Protein AF-A0A1Q5GGA0-F1 (afdb_monomer_lite)

pLDDT: mean 78.62, std 16.8, range [43.0, 96.81]

Sequence (115 aa):
MSMTIKVYEVDRYGRTRVVRPKAEVVPAETVELSAEFPACRCDRCKGGGVTAQSRPQPIPAVANPGSGWCHWHKGPSGTTVLIEIVDQGSDPGTALYACAPCREQRRLVSYGERP

Secondary structure (DSSP, 8-state):
--EEEEEEEE-TT--EEEEEEEEEEPPPSS--GGGSPPPP-STTTTTTTT-GGGS-------S-TTSSEETTTTEE-TT-EEEEEE--SSS-PEEEEE-HHHHHHHTPPPGGG--

Foldseek 3Di:
DWDWDFDWDADPVRDIDTPGRTDTDDDDPDDDPVPDDDQDPDPVPVVPVDDVVPPPDPPPPPPDPPFFAAPPVGDGDPAWAFQDFADPDPDRTDTHIHGPVRCVVVVGDGPVRDD

Radius of gyration: 22.51 Å; chains: 1; bounding box: 45×37×59 Å

Structure (mmCIF, N/CA/C/O backbone):
data_AF-A0A1Q5GGA0-F1
#
_entry.id   AF-A0A1Q5GGA0-F1
#
loop_
_atom_site.group_PDB
_atom_site.id
_atom_site.type_symbol
_atom_site.label_atom_id
_atom_site.label_alt_id
_atom_site.label_comp_id
_atom_site.label_asym_id
_atom_site.label_entity_id
_atom_site.label_seq_id
_atom_site.pdbx_PDB_ins_code
_atom_site.Cartn_x
_atom_site.Cartn_y
_atom_site.Cartn_z
_atom_site.occupancy
_atom_site.B_iso_or_equiv
_atom_site.auth_seq_id
_atom_site.auth_comp_id
_atom_site.auth_asym_id
_atom_site.auth_atom_id
_atom_site.pdbx_PDB_model_num
ATOM 1 N N . MET A 1 1 ? 18.691 14.814 -22.028 1.00 73.44 1 MET A N 1
ATOM 2 C CA . MET A 1 1 ? 19.158 14.388 -20.689 1.00 73.44 1 MET A CA 1
ATOM 3 C C . MET A 1 1 ? 19.093 12.870 -20.664 1.00 73.44 1 MET A C 1
ATOM 5 O O . MET A 1 1 ? 18.022 12.350 -20.944 1.00 73.44 1 MET A O 1
ATOM 9 N N . SER A 1 2 ? 20.204 12.160 -20.447 1.00 80.94 2 SER A N 1
ATOM 10 C CA . SER A 1 2 ? 20.160 10.695 -20.339 1.00 80.94 2 SER A CA 1
ATOM 11 C C . SER A 1 2 ? 19.514 10.300 -19.009 1.00 80.94 2 SER A C 1
ATOM 13 O O . SER A 1 2 ? 19.821 10.879 -17.965 1.00 80.94 2 SER A O 1
ATOM 15 N N . MET A 1 3 ? 18.583 9.346 -19.044 1.00 92.00 3 MET A N 1
ATOM 16 C CA . MET A 1 3 ? 18.023 8.753 -17.832 1.00 92.00 3 MET A CA 1
ATOM 17 C C . MET A 1 3 ? 18.823 7.503 -17.487 1.00 92.00 3 MET A C 1
ATOM 19 O O . MET A 1 3 ? 19.258 6.765 -18.371 1.00 92.00 3 MET A O 1
ATOM 23 N N . THR A 1 4 ? 19.029 7.258 -16.194 1.00 94.88 4 THR A N 1
ATOM 24 C CA . THR A 1 4 ? 19.697 6.040 -15.733 1.00 94.88 4 THR A CA 1
ATOM 25 C C . THR A 1 4 ? 18.821 5.259 -14.780 1.00 94.88 4 THR A C 1
ATOM 27 O O . THR A 1 4 ? 18.211 5.844 -13.887 1.00 94.88 4 THR A O 1
ATOM 30 N N . ILE A 1 5 ? 18.822 3.939 -14.924 1.00 93.38 5 ILE A N 1
ATOM 31 C CA . ILE A 1 5 ? 18.159 3.014 -14.010 1.00 93.38 5 ILE A CA 1
ATOM 32 C C . ILE A 1 5 ? 19.190 2.149 -13.286 1.00 93.38 5 ILE A C 1
ATOM 34 O O . ILE A 1 5 ? 20.255 1.831 -13.819 1.00 93.38 5 ILE A O 1
ATOM 38 N N . LYS A 1 6 ? 18.867 1.749 -12.057 1.00 95.75 6 LYS A N 1
ATOM 39 C CA . LYS A 1 6 ? 19.612 0.741 -11.304 1.00 95.75 6 LYS A CA 1
ATOM 40 C C . LYS A 1 6 ? 18.887 -0.596 -11.422 1.00 95.75 6 LYS A C 1
ATOM 42 O O . LYS A 1 6 ? 17.699 -0.678 -11.124 1.00 95.75 6 LYS A O 1
ATOM 47 N N . VAL A 1 7 ? 19.591 -1.629 -11.875 1.00 95.56 7 VAL A N 1
ATOM 48 C CA . VAL A 1 7 ? 19.014 -2.956 -12.125 1.00 95.56 7 VAL A CA 1
ATOM 49 C C . VAL A 1 7 ? 19.303 -3.868 -10.944 1.00 95.56 7 VAL A C 1
ATOM 51 O O . VAL A 1 7 ? 20.464 -4.047 -10.556 1.00 95.56 7 VAL A O 1
ATOM 54 N N . TYR A 1 8 ? 18.241 -4.461 -10.411 1.00 96.44 8 TYR A N 1
ATOM 5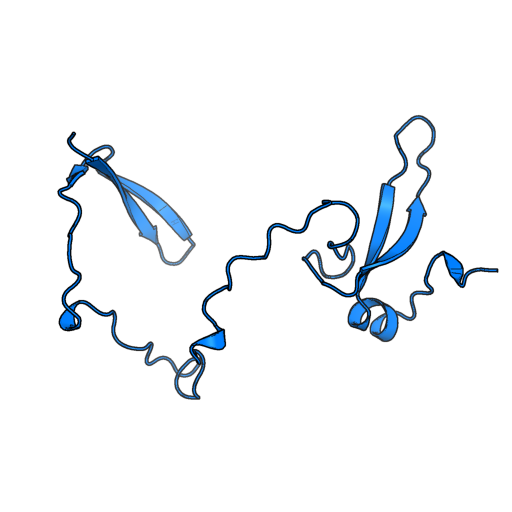5 C CA . TYR A 1 8 ? 18.278 -5.405 -9.304 1.00 96.44 8 TYR A CA 1
ATOM 56 C C . TYR A 1 8 ? 17.822 -6.783 -9.778 1.00 96.44 8 TYR A C 1
ATOM 58 O O . TYR A 1 8 ? 16.902 -6.896 -10.585 1.00 96.44 8 TYR A O 1
ATOM 66 N N . GLU A 1 9 ? 18.451 -7.817 -9.241 1.00 93.75 9 GLU A N 1
ATOM 67 C CA . GLU A 1 9 ? 17.939 -9.181 -9.237 1.00 93.75 9 GLU A CA 1
ATOM 68 C C . GLU A 1 9 ? 17.236 -9.404 -7.900 1.00 93.75 9 GLU A C 1
ATOM 70 O O . GLU A 1 9 ? 17.752 -9.000 -6.853 1.00 93.75 9 GLU A O 1
ATOM 75 N N . VAL A 1 10 ? 16.049 -10.003 -7.938 1.00 95.38 10 VAL A N 1
ATOM 76 C CA . VAL A 1 10 ? 15.249 -10.301 -6.748 1.00 95.38 10 VAL A CA 1
ATOM 77 C C . VAL A 1 10 ? 14.990 -11.798 -6.720 1.00 95.38 10 VAL A C 1
ATOM 79 O O . VAL A 1 10 ? 14.446 -12.346 -7.677 1.00 95.38 10 VAL A O 1
ATOM 82 N N . ASP A 1 11 ? 15.400 -12.462 -5.640 1.00 92.50 11 ASP A N 1
ATOM 83 C CA . ASP A 1 11 ? 15.169 -13.895 -5.478 1.00 92.50 11 ASP A CA 1
ATOM 84 C C . ASP A 1 11 ? 13.739 -14.209 -4.997 1.00 92.50 11 ASP A C 1
ATOM 86 O O . ASP A 1 11 ? 12.942 -13.331 -4.655 1.00 92.50 11 ASP A O 1
ATOM 90 N N . ARG A 1 12 ? 13.409 -15.504 -4.925 1.00 87.94 12 ARG A N 1
ATOM 91 C CA . ARG A 1 12 ? 12.099 -15.995 -4.458 1.00 87.94 12 ARG A CA 1
ATOM 92 C C . ARG A 1 12 ? 11.766 -15.661 -2.995 1.00 87.94 12 ARG A C 1
ATOM 94 O O . ARG A 1 12 ? 10.629 -15.876 -2.583 1.00 87.94 12 ARG A O 1
ATOM 101 N N . TYR A 1 13 ? 12.741 -15.216 -2.206 1.00 92.00 13 TYR A N 1
ATOM 102 C CA . TYR A 1 13 ? 12.587 -14.814 -0.806 1.00 92.00 13 TYR A CA 1
ATOM 103 C C . TYR A 1 13 ? 12.558 -13.285 -0.653 1.00 92.00 13 TYR A C 1
ATOM 105 O O . TYR A 1 13 ? 12.510 -12.787 0.471 1.00 92.00 13 TYR A O 1
ATOM 113 N N . GLY A 1 14 ? 12.584 -12.540 -1.763 1.00 88.62 14 GLY A N 1
ATOM 114 C CA . GLY A 1 14 ? 12.571 -11.081 -1.773 1.00 88.62 14 GLY A CA 1
ATOM 115 C C . GLY A 1 14 ? 13.928 -10.441 -1.482 1.00 88.62 14 GLY A C 1
ATOM 116 O O . GLY A 1 14 ? 13.987 -9.233 -1.256 1.00 88.62 14 GLY A O 1
ATOM 117 N N . ARG A 1 15 ? 15.029 -11.203 -1.480 1.00 93.50 15 ARG A N 1
ATOM 118 C CA . ARG A 1 15 ? 16.369 -10.628 -1.311 1.00 93.50 15 ARG A CA 1
ATOM 119 C C . ARG A 1 15 ? 16.808 -9.990 -2.619 1.00 93.50 15 ARG A C 1
ATOM 121 O O . ARG A 1 15 ? 16.735 -10.606 -3.680 1.00 93.50 15 ARG A O 1
ATOM 128 N N . THR A 1 16 ? 17.284 -8.754 -2.531 1.00 96.81 16 THR A N 1
ATOM 129 C CA . THR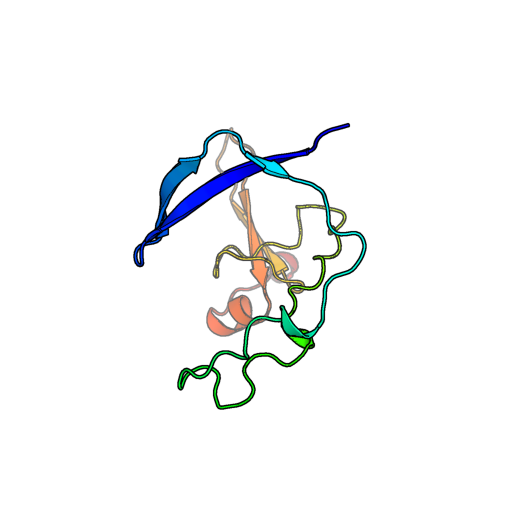 A 1 16 ? 17.714 -7.964 -3.686 1.00 96.81 16 THR A CA 1
ATOM 130 C C . THR A 1 16 ? 19.233 -7.967 -3.818 1.00 96.81 16 THR A C 1
ATOM 132 O O . THR A 1 16 ? 19.937 -7.671 -2.850 1.00 96.81 16 THR A O 1
ATOM 135 N N . ARG A 1 17 ? 19.746 -8.182 -5.028 1.00 96.56 17 ARG A N 1
ATOM 136 C CA . ARG A 1 17 ? 21.155 -7.987 -5.390 1.00 96.56 17 ARG A CA 1
ATOM 137 C C . ARG A 1 17 ? 21.253 -6.960 -6.511 1.00 96.56 17 ARG A C 1
ATOM 139 O O . ARG A 1 17 ? 20.532 -7.041 -7.498 1.00 96.56 17 ARG A O 1
ATOM 146 N N . VAL A 1 18 ? 22.153 -5.986 -6.382 1.00 96.50 18 VAL A N 1
ATOM 147 C CA . VAL A 1 18 ? 22.414 -5.032 -7.470 1.00 96.50 18 VAL A CA 1
ATOM 148 C C . VAL A 1 18 ? 23.183 -5.749 -8.574 1.00 96.50 18 VAL A C 1
ATOM 150 O O . VAL A 1 18 ? 24.291 -6.225 -8.338 1.00 96.50 18 VAL A O 1
ATOM 153 N N . VAL A 1 19 ? 22.609 -5.792 -9.774 1.00 96.19 19 VAL A N 1
ATOM 154 C CA . VAL A 1 19 ? 23.261 -6.352 -10.967 1.00 96.19 19 VAL A CA 1
ATOM 155 C C . VAL A 1 19 ? 23.951 -5.247 -11.755 1.00 96.19 19 VAL A C 1
ATOM 157 O O . VAL A 1 19 ? 25.080 -5.419 -12.205 1.00 96.19 19 VAL A O 1
ATOM 160 N N . ARG A 1 20 ? 23.299 -4.084 -11.901 1.00 95.25 20 ARG A N 1
ATOM 161 C CA . ARG A 1 20 ? 23.888 -2.902 -12.550 1.00 95.25 20 ARG A CA 1
ATOM 162 C C . ARG A 1 20 ? 23.577 -1.646 -11.740 1.00 95.25 20 ARG A C 1
ATOM 164 O O . ARG A 1 20 ? 22.407 -1.276 -11.659 1.00 95.25 20 ARG A O 1
ATOM 171 N N . PRO A 1 21 ? 24.581 -0.978 -11.146 1.00 93.81 21 PRO A N 1
ATOM 172 C CA . PRO A 1 21 ? 24.358 0.206 -10.317 1.00 93.81 21 PRO A CA 1
ATOM 173 C C . PRO A 1 21 ? 23.878 1.417 -11.127 1.00 93.81 21 PRO A C 1
ATOM 175 O O . PRO A 1 21 ? 23.123 2.230 -10.601 1.00 93.81 21 PRO A O 1
ATOM 178 N N . LYS A 1 22 ? 24.290 1.517 -12.395 1.00 94.88 22 LYS A N 1
ATOM 179 C CA . LYS A 1 22 ? 23.909 2.578 -13.326 1.00 94.88 22 LYS A CA 1
ATOM 180 C C . LYS A 1 22 ? 23.815 1.987 -14.731 1.00 94.88 22 LYS A C 1
ATOM 182 O O . LYS A 1 22 ? 24.803 1.469 -15.241 1.00 94.88 22 LYS A O 1
ATOM 187 N N . ALA A 1 23 ? 22.634 2.033 -15.329 1.00 93.19 23 ALA A N 1
ATOM 188 C CA . ALA A 1 23 ? 22.389 1.635 -16.707 1.00 93.19 23 ALA A CA 1
ATOM 189 C C . ALA A 1 23 ? 21.712 2.800 -17.422 1.00 93.19 23 ALA A C 1
ATOM 191 O O . ALA A 1 23 ? 20.665 3.263 -16.973 1.00 93.19 23 ALA A O 1
ATOM 192 N N . GLU A 1 24 ? 22.324 3.298 -18.491 1.00 92.69 24 GLU A N 1
ATOM 193 C CA . GLU A 1 24 ? 21.697 4.322 -19.323 1.00 92.69 24 GLU A CA 1
ATOM 194 C C . GLU A 1 24 ? 20.528 3.715 -20.093 1.00 92.69 24 GLU A C 1
ATOM 196 O O . GLU A 1 24 ? 20.621 2.601 -20.611 1.00 92.69 24 GLU A O 1
ATOM 201 N N . VAL A 1 25 ? 19.412 4.437 -20.125 1.00 91.44 25 VAL A N 1
ATOM 202 C CA . VAL A 1 25 ? 18.186 4.011 -20.795 1.00 91.44 25 VAL A CA 1
ATOM 203 C C . VAL A 1 25 ? 17.585 5.169 -21.575 1.00 91.44 25 VAL A C 1
ATOM 205 O O . VAL A 1 25 ? 17.626 6.325 -21.147 1.00 91.44 25 VAL A O 1
ATOM 208 N N . VAL A 1 26 ? 17.000 4.832 -22.719 1.00 89.81 26 VAL A N 1
ATOM 209 C CA . VAL A 1 26 ? 16.164 5.738 -23.501 1.00 89.81 26 VAL A CA 1
ATOM 210 C C . VAL A 1 26 ? 14.714 5.448 -23.111 1.00 89.81 26 VAL A C 1
ATOM 212 O O . VAL A 1 26 ? 14.276 4.308 -23.284 1.00 89.81 26 VAL A O 1
ATOM 215 N N . PRO A 1 27 ? 13.975 6.412 -22.533 1.00 83.94 27 PRO A N 1
ATOM 216 C CA . PRO A 1 27 ? 12.555 6.231 -22.258 1.00 83.94 27 PRO A CA 1
ATOM 217 C C . PRO A 1 27 ? 11.802 5.926 -23.553 1.00 83.94 27 PRO A C 1
ATOM 219 O O . PRO A 1 27 ? 11.980 6.623 -24.549 1.00 83.94 27 PRO A O 1
ATOM 222 N N . ALA A 1 28 ? 10.973 4.887 -23.540 1.00 83.44 28 ALA A N 1
ATOM 223 C CA . ALA A 1 28 ? 10.104 4.590 -24.668 1.00 83.44 28 ALA A CA 1
ATOM 224 C C . ALA A 1 28 ? 8.958 5.612 -24.714 1.00 83.44 28 ALA A C 1
ATOM 226 O O . ALA A 1 28 ? 8.289 5.829 -23.703 1.00 83.44 28 ALA A O 1
ATOM 227 N N . GLU A 1 29 ? 8.728 6.224 -25.876 1.00 84.69 29 GLU A N 1
ATOM 228 C CA . GLU A 1 29 ? 7.597 7.140 -26.090 1.00 84.69 29 GLU A CA 1
ATOM 229 C C . GLU A 1 29 ? 6.273 6.376 -26.224 1.00 84.69 29 GLU A C 1
ATOM 231 O O . GLU A 1 29 ? 5.224 6.842 -25.780 1.00 84.69 29 GLU A O 1
ATOM 236 N N . THR A 1 30 ? 6.333 5.163 -26.777 1.00 85.31 30 THR A N 1
ATOM 237 C CA . THR A 1 30 ? 5.205 4.244 -26.922 1.00 85.31 30 THR A CA 1
ATOM 238 C C . THR A 1 30 ? 5.613 2.846 -26.475 1.00 85.31 30 THR A C 1
ATOM 240 O O . THR A 1 30 ? 6.740 2.406 -26.703 1.00 85.31 30 THR A O 1
ATOM 243 N N . VAL A 1 31 ? 4.694 2.133 -25.825 1.00 83.06 31 VAL A N 1
ATOM 244 C CA . VAL A 1 31 ? 4.893 0.733 -25.436 1.00 83.06 31 VAL A CA 1
ATOM 245 C C . VAL A 1 31 ? 4.150 -0.141 -26.436 1.00 83.06 31 VAL A C 1
ATOM 247 O O . VAL A 1 31 ? 2.940 -0.001 -26.595 1.00 83.06 31 VAL A O 1
ATOM 250 N N . GLU A 1 32 ? 4.871 -1.042 -27.099 1.00 80.94 32 GLU A N 1
ATOM 251 C CA . GLU A 1 32 ? 4.265 -2.069 -27.946 1.00 80.94 32 GLU A CA 1
ATOM 252 C C . GLU A 1 32 ? 3.352 -2.960 -27.098 1.00 80.94 32 GLU A C 1
ATOM 254 O O . GLU A 1 32 ? 3.785 -3.510 -26.085 1.00 80.94 32 GLU A O 1
ATOM 259 N N . LEU A 1 33 ? 2.096 -3.147 -27.513 1.00 76.00 33 LEU A N 1
ATOM 260 C CA . LEU A 1 33 ? 1.128 -3.969 -26.770 1.00 76.00 33 LEU A CA 1
ATOM 261 C C . LEU A 1 33 ? 1.595 -5.423 -26.615 1.00 76.00 33 LEU A C 1
ATOM 263 O O . LEU A 1 33 ? 1.269 -6.087 -25.638 1.00 76.00 33 LEU A O 1
ATOM 267 N N . SER A 1 34 ? 2.422 -5.917 -27.537 1.00 76.38 34 SER A N 1
ATOM 268 C CA . SER A 1 34 ? 3.034 -7.243 -27.432 1.00 76.38 34 SER A CA 1
ATOM 269 C C . SER A 1 34 ? 4.063 -7.368 -26.302 1.00 76.38 34 SER A C 1
ATOM 271 O O . SER A 1 34 ? 4.452 -8.484 -25.970 1.00 76.38 34 SER A O 1
ATOM 273 N N . ALA A 1 35 ? 4.528 -6.254 -25.725 1.00 76.88 35 ALA A N 1
ATOM 274 C CA . ALA A 1 35 ? 5.391 -6.240 -24.544 1.00 76.88 35 ALA A CA 1
ATOM 275 C C . ALA A 1 35 ? 4.598 -6.382 -23.230 1.00 76.88 35 ALA A C 1
ATOM 277 O O . ALA A 1 35 ? 5.195 -6.394 -22.150 1.00 76.88 35 ALA A O 1
ATOM 278 N N . GLU A 1 36 ? 3.267 -6.484 -23.298 1.00 80.06 36 GLU A N 1
ATOM 279 C CA . GLU A 1 36 ? 2.438 -6.740 -22.130 1.00 80.06 36 GLU A CA 1
ATOM 280 C C . GLU A 1 36 ? 2.776 -8.113 -21.536 1.00 80.06 36 GLU A C 1
ATOM 282 O O . GLU A 1 36 ? 2.789 -9.142 -22.218 1.00 80.06 36 GLU A O 1
ATOM 287 N N . PHE A 1 37 ? 3.086 -8.128 -20.237 1.00 77.56 37 PHE A N 1
ATOM 288 C CA . PHE A 1 37 ? 3.346 -9.376 -19.534 1.00 77.56 37 PHE A CA 1
ATOM 289 C C . PHE A 1 37 ? 2.107 -10.271 -19.623 1.00 77.56 37 PHE A C 1
ATOM 291 O O . PHE A 1 37 ? 0.997 -9.805 -19.351 1.00 77.56 37 PHE A O 1
ATOM 298 N N . PRO A 1 38 ? 2.270 -11.563 -19.962 1.00 74.25 38 PRO A N 1
ATOM 299 C CA . PRO A 1 38 ? 1.134 -12.453 -20.088 1.00 74.25 38 PRO A CA 1
ATOM 300 C C . PRO A 1 38 ? 0.384 -12.522 -18.761 1.00 74.25 38 PRO A C 1
ATOM 302 O O . PRO A 1 38 ? 0.990 -12.554 -17.686 1.00 74.25 38 PRO A O 1
ATOM 305 N N . ALA A 1 39 ? -0.944 -12.602 -18.845 1.00 74.38 39 ALA A N 1
ATOM 306 C CA . ALA A 1 39 ? -1.774 -12.803 -17.670 1.00 74.38 39 ALA A CA 1
ATOM 307 C C . ALA A 1 39 ? -1.267 -14.009 -16.859 1.00 74.38 39 ALA A C 1
ATOM 309 O O . ALA A 1 39 ? -0.960 -15.073 -17.410 1.00 74.38 39 ALA A O 1
ATOM 310 N N . CYS A 1 40 ? -1.168 -13.832 -15.541 1.00 74.31 40 CYS A N 1
ATOM 311 C CA . CYS A 1 40 ? -0.685 -14.869 -14.640 1.00 74.31 40 CYS A CA 1
ATOM 312 C C . CYS A 1 40 ? -1.545 -16.139 -14.767 1.00 74.31 40 CYS A C 1
ATOM 314 O O . CYS A 1 40 ? -2.762 -16.093 -14.590 1.00 74.31 40 CYS A O 1
ATOM 316 N N . ARG A 1 41 ? -0.909 -17.285 -15.049 1.00 75.56 41 ARG A N 1
ATOM 317 C CA . ARG A 1 41 ? -1.585 -18.578 -15.279 1.00 75.56 41 ARG A CA 1
ATOM 318 C C . ARG A 1 41 ? -1.644 -19.491 -14.049 1.00 75.56 41 ARG A C 1
ATOM 320 O O . ARG A 1 41 ? -1.998 -20.660 -14.185 1.00 75.56 41 ARG A O 1
ATOM 327 N N . CYS A 1 42 ? -1.261 -19.016 -12.864 1.00 79.19 42 CYS A N 1
ATOM 328 C CA . CYS A 1 42 ? -1.303 -19.843 -11.656 1.00 79.19 42 CYS A CA 1
ATOM 329 C C . CYS A 1 42 ? -2.749 -20.081 -11.189 1.00 79.19 42 CYS A C 1
ATOM 331 O O . CYS A 1 42 ? -3.640 -19.278 -11.472 1.00 79.19 42 CYS A O 1
ATOM 333 N N . ASP A 1 43 ? -2.987 -21.154 -10.432 1.00 75.50 43 ASP A N 1
ATOM 334 C CA . ASP A 1 43 ? -4.337 -21.519 -9.966 1.00 75.50 43 ASP A CA 1
ATOM 335 C C . ASP A 1 43 ? -4.997 -20.426 -9.115 1.00 75.50 43 ASP A C 1
ATOM 337 O O . ASP A 1 43 ? -6.215 -20.279 -9.124 1.00 75.50 43 ASP A O 1
ATOM 341 N N . ARG A 1 44 ? -4.189 -19.577 -8.468 1.00 69.69 44 ARG A N 1
ATOM 342 C CA . ARG A 1 44 ? -4.659 -18.398 -7.729 1.00 69.69 44 ARG A CA 1
ATOM 343 C C . ARG A 1 44 ? -5.267 -17.318 -8.634 1.00 69.69 44 ARG A C 1
ATOM 345 O O . ARG A 1 44 ? -6.138 -16.582 -8.186 1.00 69.69 44 ARG A O 1
ATOM 352 N N . CYS A 1 45 ? -4.813 -17.204 -9.882 1.00 72.75 45 CYS A N 1
ATOM 353 C CA . CYS A 1 45 ? -5.231 -16.159 -10.824 1.00 72.75 45 CYS A CA 1
ATOM 354 C C . CYS A 1 45 ? -6.214 -16.655 -11.900 1.00 72.75 45 CYS A C 1
ATOM 356 O O . CYS A 1 45 ? -6.925 -15.830 -12.476 1.00 72.75 45 CYS A O 1
ATOM 358 N N . LYS A 1 46 ? -6.315 -17.976 -12.133 1.00 69.50 46 LYS A N 1
ATOM 359 C CA . LYS A 1 46 ? -7.191 -18.604 -13.150 1.00 69.50 46 LYS A CA 1
ATOM 360 C C . LYS A 1 46 ? -8.687 -18.253 -13.033 1.00 69.50 46 LYS A C 1
ATOM 362 O O . LYS A 1 46 ? -9.405 -18.404 -14.011 1.00 69.50 46 LYS A O 1
ATOM 367 N N . GLY A 1 47 ? -9.155 -17.768 -11.879 1.00 57.47 47 GLY A N 1
ATOM 368 C CA . GLY A 1 47 ? -10.559 -17.408 -11.620 1.00 57.47 47 GLY A CA 1
ATOM 369 C C . GLY A 1 47 ? -10.935 -15.934 -11.830 1.00 57.47 47 GLY A C 1
ATOM 370 O O . GLY A 1 47 ? -11.971 -15.514 -11.329 1.00 57.47 47 GLY A O 1
ATOM 371 N N . GLY A 1 48 ? -10.110 -15.129 -12.513 1.00 55.91 48 GLY A N 1
ATOM 372 C CA . GLY A 1 48 ? -10.400 -13.700 -12.741 1.00 55.91 48 GLY A CA 1
ATOM 373 C C . GLY A 1 48 ? -9.793 -12.757 -11.696 1.00 55.91 48 GLY A C 1
ATOM 374 O O . GLY A 1 48 ? -10.332 -11.692 -11.410 1.00 55.91 48 GLY A O 1
ATOM 375 N N . GLY A 1 49 ? -8.643 -13.130 -11.132 1.00 54.03 49 GLY A N 1
ATOM 376 C CA . GLY A 1 49 ? -7.976 -12.393 -10.056 1.00 54.03 49 GLY A CA 1
ATOM 377 C C . GLY A 1 49 ? -7.212 -11.130 -10.462 1.00 54.03 49 GLY A C 1
ATOM 378 O O . GLY A 1 49 ? -6.295 -10.773 -9.736 1.00 54.03 49 GLY A O 1
ATOM 379 N N . VAL A 1 50 ? -7.547 -10.483 -11.584 1.00 53.78 50 VAL A N 1
ATOM 380 C CA . VAL A 1 50 ? -7.199 -9.077 -11.862 1.00 53.78 50 VAL A CA 1
ATOM 381 C C . VAL A 1 50 ? -8.236 -8.432 -12.791 1.00 53.78 50 VAL A C 1
ATOM 383 O O . VAL A 1 50 ? -7.958 -8.076 -13.932 1.00 53.78 50 VAL A O 1
ATOM 386 N N . THR A 1 51 ? -9.472 -8.234 -12.331 1.00 47.41 51 THR A N 1
ATOM 387 C CA . THR A 1 51 ? -10.294 -7.185 -12.963 1.00 47.41 51 THR A CA 1
ATOM 388 C C . THR A 1 51 ? -9.531 -5.860 -12.868 1.00 47.41 51 THR A C 1
ATOM 390 O O . THR A 1 51 ? -8.870 -5.636 -11.854 1.00 47.41 51 THR A O 1
ATOM 393 N N . ALA A 1 52 ? -9.641 -4.958 -13.849 1.00 48.72 52 ALA A N 1
ATOM 394 C CA . ALA A 1 52 ? -8.995 -3.631 -13.863 1.00 48.72 52 ALA A CA 1
ATOM 395 C C . ALA A 1 52 ? -9.181 -2.793 -12.568 1.00 48.72 52 ALA A C 1
ATOM 397 O O . ALA A 1 52 ? -8.452 -1.835 -12.331 1.00 48.72 52 ALA A O 1
ATOM 398 N N . GLN A 1 53 ? -10.099 -3.206 -11.691 1.00 47.66 53 GLN A N 1
ATOM 399 C CA . GLN A 1 53 ? -10.302 -2.736 -10.317 1.00 47.66 53 GLN A CA 1
ATOM 400 C C . GLN A 1 53 ? -9.188 -3.138 -9.320 1.00 47.66 53 GLN A C 1
ATOM 402 O O . GLN A 1 53 ? -9.238 -2.748 -8.160 1.00 47.66 53 GLN A O 1
ATOM 407 N N . SER A 1 54 ? -8.193 -3.918 -9.755 1.00 44.69 54 SER A N 1
ATOM 408 C CA . SER A 1 54 ? -7.028 -4.348 -8.961 1.00 44.69 54 SER A CA 1
ATOM 409 C C . SER A 1 54 ? -5.724 -3.646 -9.352 1.00 44.69 54 SER A C 1
ATOM 411 O O . SER A 1 54 ? -4.680 -3.927 -8.762 1.00 44.69 54 SER A O 1
ATOM 413 N N . ARG A 1 55 ? -5.772 -2.651 -10.259 1.00 48.25 55 ARG A N 1
ATOM 414 C CA . ARG A 1 55 ? -4.798 -1.554 -10.156 1.00 48.25 55 ARG A CA 1
ATOM 415 C C . ARG A 1 55 ? -4.979 -0.993 -8.744 1.00 48.25 55 ARG A C 1
ATOM 417 O O . ARG A 1 55 ? -6.120 -0.658 -8.416 1.00 48.25 55 ARG A O 1
ATOM 424 N N . PRO A 1 56 ? -3.932 -0.878 -7.904 1.00 47.69 56 PRO A N 1
ATOM 425 C CA . PRO A 1 56 ? -4.037 0.032 -6.779 1.00 47.69 56 PRO A CA 1
ATOM 426 C C . PRO A 1 56 ? -4.429 1.368 -7.404 1.00 47.69 56 PRO A C 1
ATOM 428 O O . PRO A 1 56 ? -3.670 1.935 -8.194 1.00 47.69 56 PRO A O 1
ATOM 431 N N . GLN A 1 57 ? -5.664 1.813 -7.161 1.00 47.25 57 GLN A N 1
ATOM 432 C CA . GLN A 1 57 ? -6.010 3.183 -7.493 1.00 47.25 57 GLN A CA 1
ATOM 433 C C . GLN A 1 57 ? -4.952 4.057 -6.816 1.00 47.25 57 GLN A C 1
ATOM 435 O O . GLN A 1 57 ? -4.499 3.685 -5.723 1.00 47.25 57 GLN A O 1
ATOM 440 N N . PRO A 1 58 ? -4.509 5.169 -7.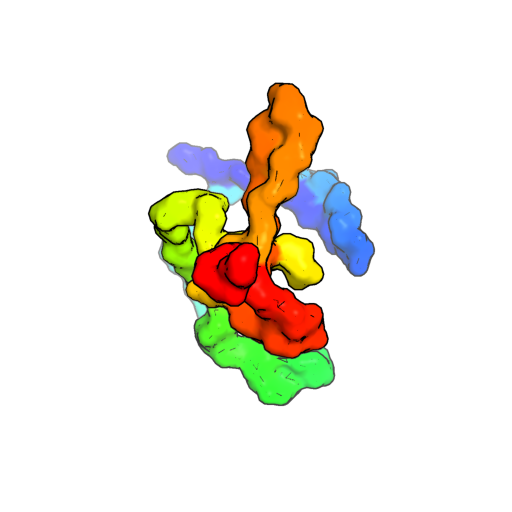432 1.00 47.12 58 PRO A N 1
ATOM 441 C CA . PRO A 1 58 ? -3.788 6.163 -6.664 1.00 47.12 58 PRO A CA 1
ATOM 442 C C . PRO A 1 58 ? -4.661 6.432 -5.448 1.00 47.12 58 PRO A C 1
ATOM 444 O O . PRO A 1 58 ? -5.810 6.855 -5.581 1.00 47.12 58 PRO A O 1
ATOM 447 N N . ILE A 1 59 ? -4.149 6.037 -4.283 1.00 51.66 59 ILE A N 1
ATOM 448 C CA . ILE A 1 59 ? -4.782 6.304 -3.005 1.00 51.66 59 ILE A CA 1
ATOM 449 C C . ILE A 1 59 ? -5.024 7.807 -3.086 1.00 51.66 59 ILE A C 1
ATOM 451 O O . ILE A 1 59 ? -4.034 8.524 -3.291 1.00 51.66 59 ILE A O 1
ATOM 455 N N . PRO A 1 60 ? -6.278 8.304 -3.064 1.00 43.00 60 PRO A N 1
ATOM 456 C CA . PRO A 1 60 ? -6.463 9.737 -2.967 1.00 43.00 60 PRO A CA 1
ATOM 457 C C . PRO A 1 60 ? -5.608 10.129 -1.775 1.00 43.00 60 PRO A C 1
ATOM 459 O O . PRO A 1 60 ? -5.719 9.492 -0.726 1.00 43.00 60 PRO A O 1
ATOM 462 N N . ALA A 1 61 ? -4.652 11.036 -1.984 1.00 49.62 61 ALA A N 1
ATOM 463 C CA . ALA A 1 61 ? -3.836 11.544 -0.903 1.00 49.62 61 ALA A CA 1
ATOM 464 C C . ALA A 1 61 ? -4.838 12.098 0.104 1.00 49.62 61 ALA A C 1
ATOM 466 O O . ALA A 1 61 ? -5.427 13.155 -0.124 1.00 49.62 61 ALA A O 1
ATOM 467 N N . VAL A 1 62 ? -5.154 11.298 1.126 1.00 46.28 62 VAL A N 1
ATOM 468 C CA . VAL A 1 62 ? -6.145 11.663 2.118 1.00 46.28 62 VAL A CA 1
ATOM 469 C C . VAL A 1 62 ? -5.521 12.849 2.810 1.00 46.28 62 VAL A C 1
ATOM 471 O O . VAL A 1 62 ? -4.524 12.732 3.524 1.00 46.28 62 VAL A O 1
ATOM 474 N N . ALA A 1 63 ? -6.091 14.010 2.514 1.00 45.03 63 ALA A N 1
ATOM 475 C CA . ALA A 1 63 ? -5.960 15.177 3.340 1.00 45.03 63 ALA A CA 1
ATOM 476 C C . ALA A 1 63 ? -6.253 14.730 4.783 1.00 45.03 63 ALA A C 1
ATOM 478 O O . ALA A 1 63 ? -7.348 14.260 5.079 1.00 45.03 63 ALA A O 1
ATOM 479 N N . ASN A 1 64 ? -5.236 14.859 5.635 1.00 45.28 64 ASN A N 1
ATOM 480 C CA . ASN A 1 64 ? -5.136 14.471 7.045 1.00 45.28 64 ASN A CA 1
ATOM 481 C C . ASN A 1 64 ? -4.742 13.009 7.373 1.00 45.28 64 ASN A C 1
ATOM 483 O O . ASN A 1 64 ? -5.574 12.105 7.328 1.00 45.28 64 ASN A O 1
ATOM 487 N N . PRO A 1 65 ? -3.506 12.777 7.867 1.00 45.31 65 PRO A N 1
ATOM 488 C CA . PRO A 1 65 ? -3.025 11.466 8.324 1.00 45.31 65 PRO A CA 1
ATOM 489 C C . PRO A 1 65 ? -3.603 10.986 9.677 1.00 45.31 65 PRO A C 1
ATOM 491 O O . PRO A 1 65 ? -3.106 10.013 10.236 1.00 45.31 65 PRO A O 1
ATOM 494 N N . GLY A 1 66 ? -4.648 11.625 10.217 1.00 49.56 66 GLY A N 1
ATOM 495 C CA . GLY A 1 66 ? -5.195 11.301 11.544 1.00 49.56 66 GLY A CA 1
ATOM 496 C C . GLY A 1 66 ? -6.349 10.288 11.579 1.00 49.56 66 GLY A C 1
ATOM 497 O O . GLY A 1 66 ? -6.610 9.711 12.627 1.00 49.56 66 GLY A O 1
ATOM 498 N N . SER A 1 67 ? -7.060 10.050 10.472 1.00 59.62 67 SER A N 1
ATOM 499 C CA . SER A 1 67 ? -8.385 9.395 10.504 1.00 59.62 67 SER A CA 1
ATOM 500 C C . SER A 1 67 ? -8.520 8.144 9.634 1.00 59.62 67 SER A C 1
ATOM 502 O O . SER A 1 67 ? -9.630 7.642 9.477 1.00 59.62 67 SER A O 1
ATOM 504 N N . GLY A 1 68 ? -7.421 7.625 9.077 1.00 78.44 68 GLY A N 1
ATOM 505 C CA . GLY A 1 68 ? -7.455 6.555 8.071 1.00 78.44 68 GLY A CA 1
ATOM 506 C C . GLY A 1 68 ? -6.765 5.244 8.447 1.00 78.44 68 GLY A C 1
ATOM 507 O O . GLY A 1 68 ? -6.732 4.349 7.613 1.00 78.44 68 GLY A O 1
ATOM 508 N N . TRP A 1 69 ? -6.169 5.106 9.637 1.00 85.50 69 TRP A N 1
ATOM 509 C CA . TRP A 1 69 ? -5.380 3.923 10.019 1.00 85.50 69 TRP A CA 1
ATOM 510 C C . TRP A 1 69 ? -6.065 3.091 11.104 1.00 85.50 69 TRP A C 1
ATOM 512 O O . TRP A 1 69 ? -6.429 3.605 12.159 1.00 85.50 69 TRP A O 1
ATOM 522 N N . CYS A 1 70 ? -6.216 1.784 10.876 1.00 90.44 70 CYS A N 1
ATOM 523 C CA . CYS A 1 70 ? -6.747 0.860 11.873 1.00 90.44 70 CYS A CA 1
ATOM 524 C C . CYS A 1 70 ? -5.615 0.156 12.623 1.00 90.44 70 CYS A C 1
ATOM 526 O O . CYS A 1 70 ? -4.829 -0.588 12.034 1.00 90.44 70 CYS A O 1
ATOM 528 N N . HIS A 1 71 ? -5.597 0.313 13.946 1.00 90.31 71 HIS A N 1
ATOM 529 C CA . HIS A 1 71 ? -4.583 -0.287 14.814 1.00 90.31 71 HIS A CA 1
ATOM 530 C C . HIS A 1 71 ? -4.734 -1.809 14.977 1.00 90.31 71 HIS A C 1
ATOM 532 O O . HIS A 1 71 ? -3.758 -2.495 15.271 1.00 90.31 71 HIS A O 1
ATOM 538 N N . TRP A 1 72 ? -5.928 -2.360 14.734 1.00 91.00 72 TRP A N 1
ATOM 539 C CA . TRP A 1 72 ? -6.209 -3.784 14.940 1.00 91.00 72 TRP A CA 1
ATOM 540 C C . TRP A 1 72 ? -5.797 -4.670 13.762 1.00 91.00 72 TRP A C 1
ATOM 542 O O . TRP A 1 72 ? -5.224 -5.733 13.989 1.00 91.00 72 TRP A O 1
ATOM 552 N N . HIS A 1 73 ? -6.044 -4.250 12.516 1.00 90.75 73 HIS A N 1
ATOM 553 C CA . HIS A 1 73 ? -5.558 -4.972 11.327 1.00 90.75 73 HIS A CA 1
ATOM 554 C C . HIS A 1 73 ? -4.259 -4.397 10.749 1.00 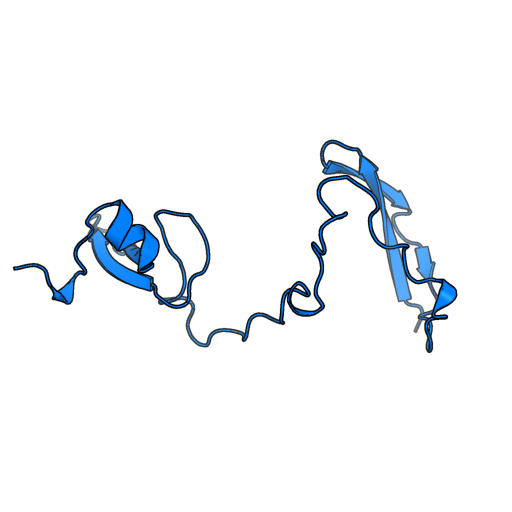90.75 73 HIS A C 1
ATOM 556 O O . HIS A 1 73 ? -3.728 -4.957 9.795 1.00 90.75 73 HIS A O 1
ATOM 562 N N . LYS A 1 74 ? -3.747 -3.299 11.325 1.00 90.38 74 LYS A N 1
ATOM 563 C CA . LYS A 1 74 ? -2.508 -2.605 10.931 1.00 90.38 74 LYS A CA 1
ATOM 564 C C . LYS A 1 74 ? -2.508 -2.182 9.460 1.00 90.38 74 LYS A C 1
ATOM 566 O O . LYS A 1 74 ? -1.647 -2.586 8.681 1.00 90.38 74 LYS A O 1
ATOM 571 N N . GLY A 1 75 ? -3.498 -1.383 9.075 1.00 85.38 75 GLY A N 1
ATOM 572 C CA . GLY A 1 75 ? -3.650 -0.950 7.688 1.00 85.38 75 GLY A CA 1
ATOM 573 C C . GLY A 1 75 ? -4.632 0.204 7.509 1.00 85.38 75 GLY A C 1
ATOM 574 O O . GLY A 1 75 ? -5.399 0.510 8.429 1.00 85.38 75 GLY A O 1
ATOM 575 N N . PRO A 1 76 ? -4.652 0.824 6.317 1.00 87.25 76 PRO A N 1
ATOM 576 C CA . PRO A 1 76 ? -5.583 1.897 6.019 1.00 87.25 76 PRO A CA 1
ATOM 577 C C . PRO A 1 76 ? -7.031 1.391 5.965 1.00 87.25 76 PRO A C 1
ATOM 579 O O . PRO A 1 76 ? -7.297 0.239 5.615 1.00 87.25 76 PRO A O 1
ATOM 582 N N . SER A 1 77 ? -7.983 2.248 6.315 1.00 86.94 77 SER A N 1
ATOM 583 C CA . SER A 1 77 ? -9.415 2.010 6.163 1.00 86.94 77 SER A CA 1
ATOM 584 C C . SER A 1 77 ? -10.174 3.333 6.127 1.00 86.94 77 SER A C 1
ATOM 586 O O . SER A 1 77 ? -9.875 4.234 6.895 1.00 86.94 77 SER A O 1
ATOM 588 N N . GLY A 1 78 ? -11.199 3.437 5.280 1.00 85.00 78 GLY A N 1
ATOM 589 C CA . GLY A 1 78 ? -12.061 4.626 5.216 1.00 85.00 78 GLY A CA 1
ATOM 590 C C . GLY A 1 78 ? -13.131 4.704 6.313 1.00 85.00 78 GLY A C 1
ATOM 591 O O . GLY A 1 78 ? -13.924 5.633 6.314 1.00 85.00 78 GLY A O 1
ATOM 592 N N . THR A 1 79 ? -13.193 3.723 7.222 1.00 88.81 79 THR A N 1
ATOM 593 C CA . THR A 1 79 ? -14.236 3.623 8.272 1.00 88.81 79 THR A CA 1
ATOM 594 C C . THR A 1 79 ? -13.664 3.683 9.690 1.00 88.81 79 THR A C 1
ATOM 596 O O . THR A 1 79 ? -14.314 3.267 10.659 1.00 88.81 79 THR A O 1
ATOM 599 N N . THR A 1 80 ? -12.415 4.129 9.819 1.00 90.56 80 THR A N 1
ATOM 600 C CA . THR A 1 80 ? -11.716 4.254 11.097 1.00 90.56 80 THR A CA 1
ATOM 601 C C . THR A 1 80 ? -12.305 5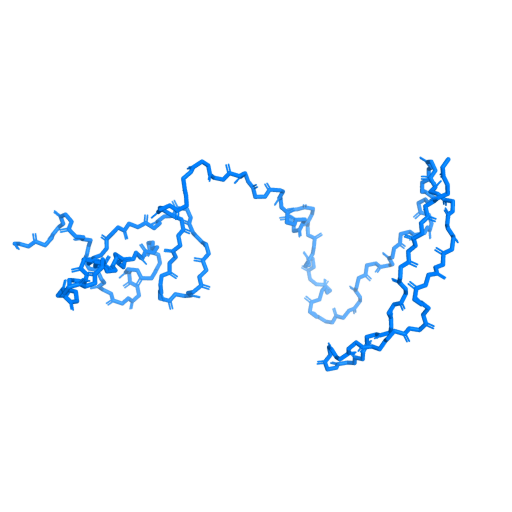.368 11.944 1.00 90.56 80 THR A C 1
ATOM 603 O O . THR A 1 80 ? -12.397 6.511 11.513 1.00 90.56 80 THR A O 1
ATOM 606 N N . VAL A 1 81 ? -12.680 5.021 13.173 1.00 91.19 81 VAL A N 1
ATOM 607 C CA . VAL A 1 81 ? -13.129 5.967 14.203 1.00 91.19 81 VAL A CA 1
ATOM 608 C C . VAL A 1 81 ? -12.268 5.801 15.448 1.00 91.19 81 VAL A C 1
ATOM 610 O O . VAL A 1 81 ? -11.678 4.735 15.654 1.00 91.19 81 VAL A O 1
ATOM 613 N N . LEU A 1 82 ? -12.189 6.856 16.258 1.00 90.06 82 LEU A N 1
ATOM 614 C CA . LEU A 1 82 ? -11.474 6.838 17.529 1.00 90.06 82 LEU A CA 1
ATOM 615 C C . LEU A 1 82 ? -12.144 5.844 18.480 1.00 90.06 82 LEU A C 1
ATOM 617 O O . LEU A 1 82 ? -13.359 5.877 18.677 1.00 90.06 82 LEU A O 1
ATOM 621 N N . ILE A 1 83 ? -11.343 4.964 19.062 1.00 91.56 83 ILE A N 1
ATOM 622 C CA . ILE A 1 83 ? -11.767 3.996 20.072 1.00 91.56 83 ILE A CA 1
ATOM 623 C C . ILE A 1 83 ? -11.323 4.457 21.449 1.00 91.56 83 ILE A C 1
ATOM 625 O O . ILE A 1 83 ? -12.092 4.372 22.400 1.00 91.56 83 ILE A O 1
ATOM 629 N N . GLU A 1 84 ? -10.091 4.942 21.556 1.00 87.56 84 GLU A N 1
ATOM 630 C CA . GLU A 1 84 ? -9.470 5.232 22.839 1.00 87.56 84 GLU A CA 1
ATOM 631 C C . GLU A 1 84 ? -8.364 6.266 22.681 1.00 87.56 84 GLU A C 1
ATOM 633 O O . GLU A 1 84 ? -7.656 6.276 21.675 1.00 87.56 84 GLU A O 1
ATOM 638 N N . ILE A 1 85 ? -8.211 7.117 23.688 1.00 85.38 85 ILE A N 1
ATOM 639 C CA . ILE A 1 85 ? -7.040 7.969 23.854 1.00 85.38 85 ILE A CA 1
ATOM 640 C C . ILE A 1 85 ? -6.245 7.342 24.990 1.00 85.38 85 ILE A C 1
ATOM 642 O O . ILE A 1 85 ? -6.695 7.346 26.134 1.00 85.38 85 ILE A O 1
ATOM 646 N N . VAL A 1 86 ? -5.100 6.754 24.662 1.00 79.44 86 VAL A N 1
ATOM 647 C CA . VAL A 1 86 ? -4.181 6.215 25.661 1.00 79.44 86 VAL A CA 1
ATOM 648 C C . VAL A 1 86 ? -3.278 7.359 26.094 1.00 79.44 86 VAL A C 1
ATOM 650 O O . VAL A 1 86 ? -2.312 7.692 25.406 1.00 79.44 86 VAL A O 1
ATOM 653 N N . ASP A 1 87 ? -3.628 7.986 27.213 1.00 71.75 87 ASP A N 1
ATOM 654 C CA . ASP A 1 87 ? -2.739 8.920 27.894 1.00 71.75 87 ASP A CA 1
ATOM 655 C C . ASP A 1 87 ? -1.600 8.124 28.548 1.00 71.75 87 ASP A C 1
ATOM 657 O O . ASP A 1 87 ? -1.840 7.245 29.378 1.00 71.75 87 ASP A O 1
ATOM 661 N N . GLN A 1 88 ? -0.361 8.374 28.119 1.00 59.09 88 GLN A N 1
ATOM 662 C CA . GLN A 1 88 ? 0.829 7.710 28.659 1.00 59.09 88 GLN A CA 1
ATOM 663 C C . GLN A 1 88 ? 1.582 8.576 29.685 1.00 59.09 88 GLN A C 1
ATOM 665 O O . GLN A 1 88 ? 2.689 8.215 30.082 1.00 59.09 88 GLN A O 1
ATOM 670 N N . GLY A 1 89 ? 1.004 9.683 30.167 1.00 65.50 89 GLY A N 1
ATOM 671 C CA . GLY A 1 89 ? 1.686 10.606 31.077 1.00 65.50 89 GLY A CA 1
ATOM 672 C C . GLY A 1 89 ? 2.399 11.722 30.310 1.00 65.50 89 GLY A C 1
ATOM 673 O O . GLY A 1 89 ? 1.784 12.403 29.504 1.00 65.50 89 GLY A O 1
ATOM 674 N N . SER A 1 90 ? 3.692 11.961 30.562 1.00 55.78 90 SER A N 1
ATOM 675 C CA . SER A 1 90 ? 4.442 13.086 29.957 1.00 55.78 90 SER A CA 1
ATOM 676 C C . SER A 1 90 ? 4.726 12.960 28.451 1.00 55.78 90 SER A C 1
ATOM 678 O O . SER A 1 90 ? 5.343 13.859 27.879 1.00 55.78 90 SER A O 1
ATOM 680 N N . ASP A 1 91 ? 4.269 11.885 27.814 1.00 54.44 91 ASP A N 1
ATOM 681 C CA . ASP A 1 91 ? 4.353 11.688 26.371 1.00 54.44 91 ASP A CA 1
ATOM 682 C C . ASP A 1 91 ? 3.028 12.075 25.693 1.00 54.44 91 ASP A C 1
ATOM 684 O O . ASP A 1 91 ? 1.957 11.884 26.273 1.00 54.44 91 ASP A O 1
ATOM 688 N N . PRO A 1 92 ? 3.051 12.593 24.451 1.00 54.16 92 PRO A N 1
ATOM 689 C CA . PRO A 1 92 ? 1.829 12.862 23.703 1.00 54.16 92 PRO A CA 1
ATOM 690 C C . PRO A 1 92 ? 1.021 11.565 23.550 1.00 54.16 92 PRO A C 1
ATOM 692 O O . PRO A 1 92 ? 1.460 10.623 22.888 1.00 54.16 92 PRO A O 1
ATOM 695 N N . GLY A 1 93 ? -0.150 11.515 24.194 1.00 59.94 93 GLY A N 1
ATOM 696 C CA . GLY A 1 93 ? -1.012 10.335 24.228 1.00 59.94 93 GLY A CA 1
ATOM 697 C C . GLY A 1 93 ? -1.297 9.762 22.837 1.00 59.94 93 GLY A C 1
ATOM 698 O O . GLY A 1 93 ? -1.452 10.489 21.853 1.00 59.94 93 GLY A O 1
ATOM 699 N N . THR A 1 94 ? -1.370 8.435 22.746 1.00 74.56 94 THR A N 1
ATOM 700 C CA . THR A 1 94 ? -1.640 7.742 21.481 1.00 74.56 94 THR A CA 1
ATOM 701 C C . THR A 1 94 ? -3.137 7.515 21.320 1.00 74.56 94 THR A C 1
ATOM 703 O O . THR A 1 94 ? -3.775 6.838 22.125 1.00 74.56 94 THR A O 1
ATOM 706 N N . ALA A 1 95 ? -3.706 8.050 20.244 1.00 84.50 95 ALA A N 1
ATOM 707 C CA . ALA A 1 95 ? -5.087 7.797 19.863 1.00 84.50 95 ALA A CA 1
ATOM 708 C C . ALA A 1 95 ? -5.202 6.487 19.060 1.00 84.50 95 ALA A C 1
ATOM 710 O O . ALA A 1 95 ? -4.598 6.329 17.995 1.00 84.50 95 ALA A O 1
ATOM 711 N N . LEU A 1 96 ? -5.996 5.540 19.561 1.00 88.50 96 LEU A N 1
ATOM 712 C CA . LEU A 1 96 ? -6.272 4.260 18.916 1.00 88.50 96 LEU A CA 1
ATOM 713 C C . LEU A 1 96 ? -7.535 4.349 18.063 1.00 88.50 96 LEU A C 1
ATOM 715 O O . LEU A 1 96 ? -8.616 4.667 18.552 1.00 88.50 96 LEU A O 1
ATOM 719 N N . TYR A 1 97 ? -7.411 3.974 16.793 1.00 90.88 97 TYR A N 1
ATOM 720 C CA . TYR A 1 97 ? -8.502 3.992 15.815 1.00 90.88 97 TYR A CA 1
ATOM 721 C C . TYR A 1 97 ? -8.819 2.588 15.281 1.00 90.88 97 TYR A C 1
ATOM 723 O O . TYR A 1 97 ? -7.908 1.796 15.004 1.00 90.88 97 TYR A O 1
ATOM 731 N N . ALA A 1 98 ? -10.108 2.287 15.078 1.00 92.50 98 ALA A N 1
ATOM 732 C CA . ALA A 1 98 ? -10.581 1.017 14.517 1.00 92.50 98 ALA A CA 1
ATOM 733 C C . ALA A 1 98 ? -11.611 1.202 13.398 1.00 92.50 98 ALA A C 1
ATOM 735 O O . ALA A 1 98 ? -12.530 2.014 13.517 1.00 92.50 98 ALA A O 1
ATOM 736 N N . CYS A 1 99 ? -11.480 0.411 12.328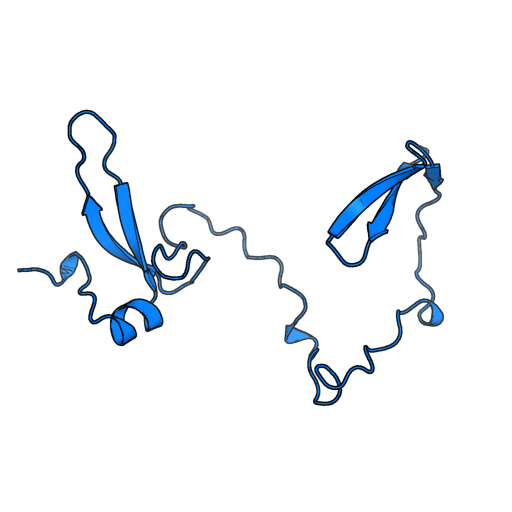 1.00 93.88 99 CYS A N 1
ATOM 737 C CA . CYS A 1 99 ? -12.442 0.333 11.225 1.00 93.88 99 CYS A CA 1
ATOM 738 C C . CYS A 1 99 ? -13.716 -0.429 11.626 1.00 93.88 99 CYS A C 1
ATOM 740 O O . CYS A 1 99 ? -13.677 -1.223 12.567 1.00 93.88 99 CYS A O 1
ATOM 742 N N . ALA A 1 100 ? -14.822 -0.232 10.900 1.00 92.00 100 ALA A N 1
ATOM 743 C CA . ALA A 1 100 ? -16.107 -0.870 11.218 1.00 92.00 100 ALA A CA 1
ATOM 744 C C . ALA A 1 100 ? -16.018 -2.411 11.352 1.00 92.00 100 ALA A C 1
ATOM 746 O O . ALA A 1 100 ? -16.397 -2.914 12.411 1.00 92.00 100 ALA A O 1
ATOM 747 N N . PRO A 1 101 ? -15.381 -3.156 10.420 1.00 93.81 101 PRO A N 1
ATOM 748 C CA . PRO A 1 101 ? -15.217 -4.604 10.575 1.00 93.81 101 PRO A CA 1
ATOM 749 C C . PRO A 1 101 ? -14.434 -5.011 11.832 1.00 93.81 101 PRO A C 1
ATOM 751 O O . PRO A 1 101 ? -14.790 -5.978 12.502 1.00 93.81 101 PRO A O 1
ATOM 754 N N . CYS A 1 102 ? -13.371 -4.275 12.186 1.00 94.94 102 CYS A N 1
ATOM 755 C CA . CYS A 1 102 ? -12.597 -4.570 13.395 1.00 94.94 102 CYS A CA 1
ATOM 756 C C . CYS A 1 102 ? -13.388 -4.268 14.669 1.00 94.94 102 CYS A C 1
ATOM 758 O O . CYS A 1 102 ? -13.224 -4.987 15.655 1.00 94.94 102 CYS A O 1
ATOM 760 N N . ARG A 1 103 ? -14.239 -3.233 14.658 1.00 94.38 103 ARG A N 1
ATOM 761 C CA . ARG A 1 103 ? -15.124 -2.931 15.789 1.00 94.38 103 ARG A CA 1
ATOM 762 C C . ARG A 1 103 ? -16.147 -4.036 16.000 1.00 94.38 103 ARG A C 1
ATOM 764 O O . ARG A 1 103 ? -16.271 -4.511 17.121 1.00 94.38 103 ARG A O 1
ATOM 771 N N . GLU A 1 104 ? -16.798 -4.502 14.941 1.00 94.00 104 GLU A N 1
ATOM 772 C CA . GLU A 1 104 ? -17.802 -5.575 15.006 1.00 94.00 104 GLU A CA 1
ATOM 773 C C . GLU A 1 104 ? -17.200 -6.903 15.480 1.00 94.00 104 GLU A C 1
ATOM 775 O O . GLU A 1 104 ? -17.691 -7.510 16.432 1.00 94.00 104 GLU A O 1
ATOM 780 N N . GLN A 1 105 ? -16.082 -7.324 14.880 1.00 96.31 105 GLN A N 1
ATOM 781 C CA . GLN A 1 105 ? -15.428 -8.597 15.210 1.00 96.31 105 GLN A CA 1
ATOM 782 C C . GLN A 1 105 ? -14.932 -8.661 16.658 1.00 96.31 105 GLN A C 1
ATOM 784 O O . GLN A 1 105 ? -14.850 -9.742 17.240 1.00 96.31 105 GLN A O 1
ATOM 789 N N . ARG A 1 106 ? -14.564 -7.513 17.234 1.00 93.62 106 ARG A N 1
ATOM 790 C CA . ARG A 1 106 ? -13.932 -7.425 18.559 1.00 93.62 106 ARG A CA 1
ATOM 791 C C . ARG A 1 106 ? -14.794 -6.720 19.596 1.00 93.62 106 ARG A C 1
ATOM 793 O O . ARG A 1 106 ? -14.337 -6.538 20.719 1.00 93.62 106 ARG A O 1
ATOM 800 N N . ARG A 1 107 ? -16.023 -6.349 19.225 1.00 94.88 107 ARG A N 1
ATOM 801 C CA . ARG A 1 107 ? -16.977 -5.610 20.061 1.00 94.88 107 ARG A CA 1
ATOM 802 C C . ARG A 1 107 ? -16.360 -4.339 20.663 1.00 94.88 107 ARG A C 1
ATOM 804 O O . ARG A 1 107 ? -16.518 -4.064 21.847 1.00 94.88 107 ARG A O 1
ATOM 811 N N . LEU A 1 108 ? -15.618 -3.588 19.847 1.00 93.19 108 LEU A N 1
ATOM 812 C CA . LEU A 1 108 ? -15.015 -2.318 20.262 1.00 93.19 108 LEU A CA 1
ATOM 813 C C . LEU A 1 108 ? -16.060 -1.205 20.177 1.00 93.19 108 LEU A C 1
ATOM 815 O O . LEU A 1 108 ? -16.679 -1.022 19.130 1.00 93.19 108 LEU A O 1
ATOM 819 N N . VAL A 1 109 ? -16.198 -0.438 21.253 1.00 92.38 109 VAL A N 1
ATOM 820 C CA . VAL A 1 109 ? -17.088 0.729 21.328 1.00 92.38 109 VAL A CA 1
ATOM 821 C C . VAL A 1 109 ? -16.312 1.979 20.924 1.00 92.38 109 VAL A C 1
ATOM 823 O O . VAL A 1 109 ? -15.159 2.143 21.343 1.00 92.38 109 VAL A O 1
ATOM 826 N N . SER A 1 110 ? -16.911 2.840 20.097 1.00 89.12 110 SER A N 1
ATOM 827 C CA . SER A 1 110 ? -16.266 4.099 19.717 1.00 89.12 110 SER A CA 1
ATOM 828 C C . SER A 1 110 ? -16.153 5.033 20.920 1.00 89.12 110 SER A C 1
ATOM 830 O O . SER A 1 110 ? -16.949 4.966 21.852 1.00 89.12 110 SER A O 1
ATOM 832 N N . TYR A 1 111 ? -15.154 5.910 20.917 1.00 87.44 111 TYR A N 1
ATOM 833 C CA . TYR A 1 111 ? -14.884 6.785 22.057 1.00 87.44 111 TYR A CA 1
ATOM 834 C C . TYR A 1 111 ? -16.092 7.663 22.434 1.00 87.44 111 TYR A C 1
ATOM 836 O O . TYR A 1 111 ? -16.355 7.848 23.614 1.00 87.44 111 TYR A O 1
ATOM 844 N N . GLY A 1 112 ? -16.865 8.140 21.448 1.00 83.44 112 GLY A N 1
ATOM 845 C CA . GLY A 1 112 ? -18.069 8.950 21.682 1.00 83.44 112 GLY A CA 1
ATOM 846 C C . GLY A 1 112 ? -19.290 8.176 22.195 1.00 83.44 112 GLY A C 1
ATOM 847 O O . GLY A 1 112 ? -20.260 8.795 22.611 1.00 83.44 112 GLY A O 1
ATOM 848 N N . GLU A 1 113 ? -19.257 6.843 22.165 1.00 86.50 113 GLU A N 1
ATOM 849 C CA . GLU A 1 113 ? -20.330 5.967 22.661 1.00 86.50 113 GLU A CA 1
ATOM 850 C C . GLU A 1 113 ? -20.011 5.376 24.045 1.00 86.50 113 GLU A C 1
ATOM 852 O O . GLU A 1 113 ? -20.798 4.593 24.580 1.00 86.50 113 GLU A O 1
ATOM 857 N N . ARG A 1 114 ? -18.848 5.702 24.626 1.00 82.19 114 ARG A N 1
ATOM 858 C CA . ARG A 1 114 ? -18.489 5.268 25.981 1.00 82.19 114 ARG A CA 1
ATOM 859 C C . ARG A 1 114 ? -19.223 6.137 27.027 1.00 82.19 114 ARG A C 1
ATOM 861 O O . ARG A 1 114 ? -19.369 7.334 26.785 1.00 82.19 114 ARG A O 1
ATOM 868 N N . PRO A 1 115 ? -19.702 5.544 28.139 1.00 69.38 115 PRO A N 1
ATOM 869 C CA . PRO A 1 115 ? -20.383 6.264 29.218 1.00 69.38 115 PRO A CA 1
ATOM 870 C C . PRO A 1 115 ? -19.457 7.196 30.006 1.00 69.38 115 PRO A C 1
ATOM 872 O O . PRO A 1 115 ? -18.231 6.934 30.035 1.00 69.38 115 PRO A O 1
#